Protein AF-A0A452YES6-F1 (afdb_monomer_lite)

Structure (mmCIF, N/CA/C/O backbone):
data_AF-A0A452YES6-F1
#
_entry.id   AF-A0A452YES6-F1
#
loop_
_atom_site.group_PDB
_atom_site.id
_atom_site.type_symbol
_atom_site.label_atom_id
_atom_site.label_alt_id
_atom_site.label_comp_id
_atom_site.label_asym_id
_atom_site.label_entity_id
_atom_site.label_seq_id
_atom_site.pdbx_PDB_ins_code
_atom_site.Cartn_x
_atom_site.Cartn_y
_atom_site.Cartn_z
_atom_site.occupancy
_atom_site.B_iso_or_equiv
_atom_site.auth_seq_id
_atom_site.auth_comp_id
_atom_site.auth_asym_id
_atom_site.auth_atom_id
_atom_site.pdbx_PDB_model_num
ATOM 1 N N . MET A 1 1 ? -16.397 60.022 -10.280 1.00 35.88 1 MET A N 1
ATOM 2 C CA . MET A 1 1 ? -15.974 60.833 -11.440 1.00 35.88 1 MET A CA 1
ATOM 3 C C . MET A 1 1 ? -14.703 60.225 -12.021 1.00 35.88 1 MET A C 1
ATOM 5 O O . MET A 1 1 ? -13.873 59.754 -11.260 1.00 35.88 1 MET A O 1
ATOM 9 N N . GLN A 1 2 ? -14.663 60.176 -13.353 1.00 40.16 2 GLN A N 1
ATOM 10 C CA . GLN A 1 2 ? -13.624 59.763 -14.310 1.00 40.16 2 GLN A CA 1
ATOM 11 C C . GLN A 1 2 ? -12.146 59.681 -13.850 1.00 40.16 2 GLN A C 1
ATOM 13 O O . GLN A 1 2 ? -11.629 60.670 -13.344 1.00 40.16 2 GLN A O 1
ATOM 18 N N . ASN A 1 3 ? -11.445 58.588 -14.209 1.00 34.12 3 ASN A N 1
ATOM 19 C CA . ASN A 1 3 ? -10.202 58.597 -15.027 1.00 34.12 3 ASN A CA 1
ATOM 20 C C . ASN A 1 3 ? -9.815 57.147 -15.434 1.00 34.12 3 ASN A C 1
ATOM 22 O O . ASN A 1 3 ? -9.553 56.327 -14.564 1.00 34.12 3 ASN A O 1
ATOM 26 N N . ARG A 1 4 ? -10.082 56.671 -16.663 1.00 39.06 4 ARG A N 1
ATOM 27 C CA . ARG A 1 4 ? -9.172 56.537 -17.835 1.00 39.06 4 ARG A CA 1
ATOM 28 C C . ARG A 1 4 ? -7.723 56.108 -17.539 1.00 39.06 4 ARG A C 1
ATOM 30 O O . ARG A 1 4 ? -6.990 56.820 -16.869 1.00 39.06 4 ARG A O 1
ATOM 37 N N . GLY A 1 5 ? -7.305 55.009 -18.178 1.00 36.41 5 GLY A N 1
ATOM 38 C CA . GLY A 1 5 ? -5.906 54.579 -18.263 1.00 36.41 5 GLY A CA 1
ATOM 39 C C . GLY A 1 5 ? -5.735 53.173 -18.846 1.00 36.41 5 GLY A C 1
ATOM 40 O O . GLY A 1 5 ? -5.411 52.242 -18.124 1.00 36.41 5 GLY A O 1
ATOM 41 N N . THR A 1 6 ? -5.985 53.009 -20.145 1.00 43.53 6 THR A N 1
ATOM 42 C CA . THR A 1 6 ? -5.554 51.846 -20.940 1.00 43.53 6 THR A CA 1
ATOM 43 C C . THR A 1 6 ? -4.030 51.694 -20.897 1.00 43.53 6 THR A C 1
ATOM 45 O O . THR A 1 6 ? -3.326 52.663 -21.172 1.00 43.53 6 THR A O 1
ATOM 48 N N . GLY A 1 7 ? -3.525 50.490 -20.619 1.00 37.62 7 GLY A N 1
ATOM 49 C CA . GLY A 1 7 ? -2.092 50.186 -20.604 1.00 37.62 7 GLY A CA 1
ATOM 50 C C . GLY A 1 7 ? -1.837 48.719 -20.929 1.00 37.62 7 GLY A C 1
ATOM 51 O O . GLY A 1 7 ? -1.952 47.848 -20.078 1.00 37.62 7 GLY A O 1
ATOM 52 N N . HIS A 1 8 ? -1.547 48.477 -22.199 1.00 37.91 8 HIS A N 1
ATOM 53 C CA . HIS A 1 8 ? -1.239 47.208 -22.841 1.00 37.91 8 HIS A CA 1
ATOM 54 C C . HIS A 1 8 ? 0.182 46.768 -22.436 1.00 37.91 8 HIS A C 1
ATOM 56 O O . HIS A 1 8 ? 1.129 47.502 -22.700 1.00 37.91 8 HIS A O 1
ATOM 62 N N . LEU A 1 9 ? 0.370 45.583 -21.847 1.00 37.53 9 LEU A N 1
ATOM 63 C CA . LEU A 1 9 ? 1.678 44.911 -21.828 1.00 37.53 9 LEU A CA 1
ATOM 64 C C . LEU A 1 9 ? 1.506 43.489 -22.364 1.00 37.53 9 LEU A C 1
ATOM 66 O O . LEU A 1 9 ? 1.274 42.532 -21.633 1.00 37.53 9 LEU A O 1
ATOM 70 N N . PHE A 1 10 ? 1.586 43.390 -23.688 1.00 32.81 10 PHE A N 1
ATOM 71 C CA . PHE A 1 10 ? 1.823 42.141 -24.394 1.00 32.81 10 PHE A CA 1
ATOM 72 C C . PHE A 1 10 ? 3.341 41.998 -24.489 1.00 32.81 10 PHE A C 1
ATOM 74 O O . PHE A 1 10 ? 3.994 42.824 -25.126 1.00 32.81 10 PHE A O 1
ATOM 81 N N . ALA A 1 11 ? 3.903 41.009 -23.797 1.00 38.34 11 ALA A N 1
ATOM 82 C CA . ALA A 1 11 ? 5.305 40.658 -23.947 1.00 38.34 11 ALA A CA 1
ATOM 83 C C . ALA A 1 11 ? 5.536 40.197 -25.393 1.00 38.34 11 ALA A C 1
ATOM 85 O O . ALA A 1 11 ? 4.920 39.244 -25.871 1.00 38.34 11 ALA A O 1
ATOM 86 N N . SER A 1 12 ? 6.390 40.929 -26.095 1.00 31.58 12 SER A N 1
ATOM 87 C CA . SER A 1 12 ? 6.849 40.661 -27.449 1.00 31.58 12 SER A CA 1
ATOM 88 C C . SER A 1 12 ? 7.530 39.294 -27.528 1.00 31.58 12 SER A C 1
ATOM 90 O O . SER A 1 12 ? 8.613 39.092 -26.985 1.00 31.58 12 SER A O 1
ATOM 92 N N . TYR A 1 13 ? 6.888 38.359 -28.226 1.00 29.55 13 TYR A N 1
ATOM 93 C CA . TYR A 1 13 ? 7.517 37.141 -28.723 1.00 29.55 13 TYR A CA 1
ATOM 94 C C . TYR A 1 13 ? 8.318 37.516 -29.974 1.00 29.55 13 TYR A C 1
ATOM 96 O O . TYR A 1 13 ? 7.752 37.645 -31.061 1.00 29.55 13 TYR A O 1
ATOM 104 N N . GLU A 1 14 ? 9.622 37.755 -29.829 1.00 39.62 14 GLU A N 1
ATOM 105 C CA . GLU A 1 14 ? 10.500 37.882 -30.991 1.00 39.62 14 GLU A CA 1
ATOM 106 C C . GLU A 1 14 ? 10.670 36.511 -31.652 1.00 39.62 14 GLU A C 1
ATOM 108 O O . GLU A 1 14 ? 11.261 35.568 -31.125 1.00 39.62 14 GLU A O 1
ATOM 113 N N . ARG A 1 15 ? 10.070 36.427 -32.837 1.00 36.41 15 ARG A N 1
ATOM 114 C CA . ARG A 1 15 ? 10.209 35.384 -33.844 1.00 36.41 15 ARG A CA 1
ATOM 115 C C . ARG A 1 15 ? 11.660 35.371 -34.338 1.00 36.41 15 ARG A C 1
ATOM 117 O O . ARG A 1 15 ? 12.062 36.275 -35.058 1.00 36.41 15 ARG A O 1
ATOM 124 N N . SER A 1 16 ? 12.428 34.344 -33.979 1.00 36.84 16 SER A N 1
ATOM 125 C CA . SER A 1 16 ? 13.724 34.085 -34.615 1.00 36.84 16 SER A CA 1
ATOM 126 C C . SER A 1 16 ? 13.489 33.509 -36.015 1.00 36.84 16 SER A C 1
ATOM 128 O O . SER A 1 16 ? 12.831 32.480 -36.182 1.00 36.84 16 SER A O 1
ATOM 130 N N . GLU A 1 17 ? 13.960 34.247 -37.018 1.00 35.25 17 GLU A N 1
ATOM 131 C CA . GLU A 1 17 ? 13.903 33.926 -38.441 1.00 35.25 17 GLU A CA 1
ATOM 132 C C . GLU A 1 17 ? 14.851 32.770 -38.788 1.00 35.25 17 GLU A C 1
ATOM 134 O O . GLU A 1 17 ? 16.028 32.769 -38.431 1.00 35.25 17 GLU A O 1
ATOM 139 N N . TYR A 1 18 ? 14.336 31.787 -39.527 1.00 31.84 18 TYR A N 1
ATOM 140 C CA . TYR A 1 18 ? 15.147 30.782 -40.205 1.00 31.84 18 TYR A CA 1
ATOM 141 C C . TYR A 1 18 ? 15.770 31.398 -41.464 1.00 31.84 18 TYR A C 1
ATOM 143 O O . TYR A 1 18 ? 15.043 31.827 -42.359 1.00 31.84 18 TYR A O 1
ATOM 151 N N . ALA A 1 19 ? 17.098 31.361 -41.573 1.00 39.22 19 ALA A N 1
ATOM 152 C CA . ALA A 1 19 ? 17.816 31.538 -42.834 1.00 39.22 19 ALA A CA 1
ATOM 153 C C . ALA A 1 19 ? 18.412 30.183 -43.267 1.00 39.22 19 ALA A C 1
ATOM 155 O O . ALA A 1 19 ? 19.056 29.531 -42.441 1.00 39.22 19 ALA A O 1
ATOM 156 N N . PRO A 1 20 ? 18.225 29.726 -44.521 1.00 42.41 20 PRO A N 1
ATOM 157 C CA . PRO A 1 20 ? 18.880 28.526 -45.015 1.00 42.41 20 PRO A CA 1
ATOM 158 C C . PRO A 1 20 ? 20.190 28.904 -45.716 1.00 42.41 20 PRO A C 1
ATOM 160 O O . PRO A 1 20 ? 20.194 29.694 -46.658 1.00 42.41 20 PRO A O 1
ATOM 163 N N . THR A 1 21 ? 21.300 28.297 -45.310 1.00 40.12 21 THR A N 1
ATOM 164 C CA . THR A 1 21 ? 22.517 28.244 -46.125 1.00 40.12 21 THR A CA 1
ATOM 165 C C . THR A 1 21 ? 22.896 26.788 -46.358 1.00 40.12 21 THR A C 1
ATOM 167 O O . THR A 1 21 ? 23.219 26.042 -45.436 1.00 40.12 21 THR A O 1
ATOM 170 N N . SER A 1 22 ? 22.801 26.375 -47.622 1.00 46.34 22 SER A N 1
ATOM 171 C CA . SER A 1 22 ? 23.448 25.174 -48.139 1.00 46.34 22 SER A CA 1
ATOM 172 C C . SER A 1 22 ? 24.954 25.410 -48.223 1.00 46.34 22 SER A C 1
ATOM 174 O O . SER A 1 22 ? 25.354 26.480 -48.678 1.00 46.34 22 SER A O 1
ATOM 176 N N . ASP A 1 23 ? 25.773 24.427 -47.856 1.00 34.97 23 ASP A N 1
ATOM 177 C CA . ASP A 1 23 ? 26.594 23.633 -48.791 1.00 34.97 23 ASP A CA 1
ATOM 178 C C . ASP A 1 23 ? 27.629 22.787 -48.012 1.00 34.97 23 ASP A C 1
ATOM 180 O O . ASP A 1 23 ? 28.121 23.206 -46.965 1.00 34.97 23 ASP A O 1
ATOM 184 N N . GLY A 1 24 ? 27.984 21.611 -48.540 1.00 33.78 24 GLY A N 1
ATOM 185 C CA . GLY A 1 24 ? 29.207 20.889 -48.161 1.00 33.78 24 GLY A CA 1
ATOM 186 C C . GLY A 1 24 ? 29.055 19.593 -47.355 1.00 33.78 24 GLY A C 1
ATOM 187 O O . GLY A 1 24 ? 29.067 19.588 -46.129 1.00 33.78 24 GLY A O 1
ATOM 188 N N . LEU A 1 25 ? 29.013 18.469 -48.075 1.00 47.47 25 LEU A N 1
ATOM 189 C CA . LEU A 1 25 ? 29.055 17.078 -47.609 1.00 47.47 25 LEU A CA 1
ATOM 190 C C . LEU A 1 25 ? 30.012 16.785 -46.431 1.00 47.47 25 LEU A C 1
ATOM 192 O O . LEU A 1 25 ? 31.226 16.918 -46.565 1.00 47.47 25 LEU A O 1
ATOM 196 N N . ARG A 1 26 ? 29.484 16.096 -45.410 1.00 38.47 26 ARG A N 1
ATOM 197 C CA . ARG A 1 26 ? 30.026 14.802 -44.949 1.00 38.47 26 ARG A CA 1
ATOM 198 C C . ARG A 1 26 ? 28.890 13.883 -44.502 1.00 38.47 26 ARG A C 1
ATOM 200 O O . ARG A 1 26 ? 28.456 13.899 -43.358 1.00 38.47 26 ARG A O 1
ATOM 207 N N . GLN A 1 27 ? 28.430 13.050 -45.434 1.00 45.34 27 GLN A N 1
ATOM 208 C CA . GLN A 1 27 ? 27.713 11.824 -45.104 1.00 45.34 27 GLN A CA 1
ATOM 209 C C . GLN A 1 27 ? 28.649 10.905 -44.319 1.00 45.34 27 GLN A C 1
ATOM 211 O O . GLN A 1 27 ? 29.625 10.387 -44.854 1.00 45.34 27 GLN A O 1
ATOM 216 N N . SER A 1 28 ? 28.326 10.698 -43.049 1.00 44.97 28 SER A N 1
ATOM 217 C CA . SER A 1 28 ? 28.752 9.536 -42.283 1.00 44.97 28 SER A CA 1
ATOM 218 C C . SER A 1 28 ? 27.660 9.219 -41.266 1.00 44.97 28 SER A C 1
ATOM 220 O O . SER A 1 28 ? 27.348 10.041 -40.411 1.00 44.97 28 SER A O 1
ATOM 222 N N . SER A 1 29 ? 27.116 8.002 -41.375 1.00 44.78 29 SER A N 1
ATOM 223 C CA . SER A 1 29 ? 26.369 7.263 -40.340 1.00 44.78 29 SER A CA 1
ATOM 224 C C . SER A 1 29 ? 24.948 7.715 -39.938 1.00 44.78 29 SER A C 1
ATOM 226 O O . SER A 1 29 ? 24.593 7.645 -38.772 1.00 44.78 29 SER A O 1
ATOM 228 N N . PHE A 1 30 ? 24.057 7.997 -40.898 1.00 44.50 30 PHE A N 1
ATOM 229 C CA . PHE A 1 30 ? 22.609 8.155 -40.612 1.00 44.50 30 PHE A CA 1
ATOM 230 C C . PHE A 1 30 ? 21.837 6.820 -40.455 1.00 44.50 30 PHE A C 1
ATOM 232 O O . PHE A 1 30 ? 20.651 6.807 -40.127 1.0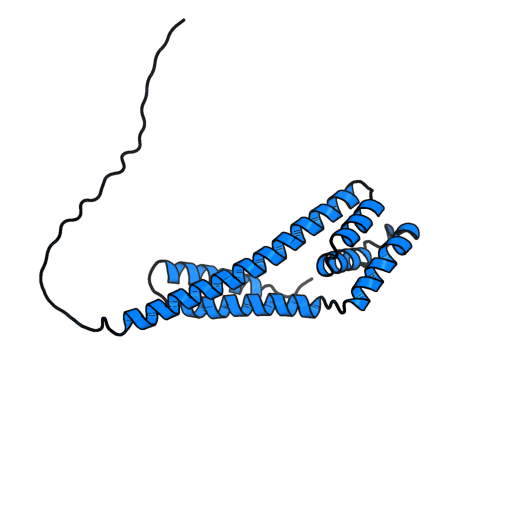0 44.50 30 PHE A O 1
ATOM 239 N N . ALA A 1 31 ? 22.488 5.677 -40.707 1.00 41.00 31 ALA A N 1
ATOM 240 C CA . ALA A 1 31 ? 21.861 4.352 -40.627 1.00 41.00 31 ALA A CA 1
ATOM 241 C C . ALA A 1 31 ? 21.918 3.718 -39.220 1.00 41.00 31 ALA A C 1
ATOM 243 O O . ALA A 1 31 ? 21.187 2.768 -38.958 1.00 41.00 31 ALA A O 1
ATOM 244 N N . GLY A 1 32 ? 22.754 4.241 -38.311 1.00 43.78 32 GLY A N 1
ATOM 245 C CA . GLY A 1 32 ? 22.860 3.760 -36.925 1.00 43.78 32 GLY A CA 1
ATOM 246 C C . GLY A 1 32 ? 21.957 4.496 -35.926 1.00 43.78 32 GLY A C 1
ATOM 247 O O . GLY A 1 32 ? 21.600 3.934 -34.895 1.00 43.78 32 GLY A O 1
ATOM 248 N N . GLU A 1 33 ? 21.551 5.732 -36.230 1.00 46.12 33 GLU A N 1
ATOM 249 C CA . GLU A 1 33 ? 20.821 6.592 -35.284 1.00 46.12 33 GLU A CA 1
ATOM 250 C C . GLU A 1 33 ? 19.313 6.313 -35.233 1.00 46.12 33 GLU A C 1
ATOM 252 O O . GLU A 1 33 ? 18.716 6.400 -34.162 1.00 46.12 33 GLU A O 1
ATOM 257 N N . ARG A 1 34 ? 18.677 5.912 -36.346 1.00 48.41 34 ARG A N 1
ATOM 258 C CA . ARG A 1 34 ? 17.231 5.590 -36.345 1.00 48.41 34 ARG A CA 1
ATOM 259 C C . ARG A 1 34 ? 16.898 4.360 -35.503 1.00 48.41 34 ARG A C 1
ATOM 261 O O . ARG A 1 34 ? 15.853 4.330 -34.864 1.00 48.41 34 ARG A O 1
ATOM 268 N N . SER A 1 35 ? 17.790 3.376 -35.488 1.00 52.34 35 SER A N 1
ATOM 269 C CA . SER A 1 35 ? 17.624 2.121 -34.749 1.00 52.34 35 SER A CA 1
ATOM 270 C C . SER A 1 35 ? 17.830 2.315 -33.243 1.00 52.34 35 SER A C 1
ATOM 272 O O . SER A 1 35 ? 17.125 1.709 -32.445 1.00 52.34 35 SER A O 1
ATOM 274 N N . ALA A 1 36 ? 18.771 3.184 -32.854 1.00 58.41 36 ALA A N 1
ATOM 275 C CA . ALA A 1 36 ? 19.010 3.537 -31.456 1.00 58.41 36 ALA A CA 1
ATOM 276 C C . ALA A 1 36 ? 17.911 4.459 -30.896 1.00 58.41 36 ALA A C 1
ATOM 278 O O . ALA A 1 36 ? 17.477 4.260 -29.768 1.00 58.41 36 ALA A O 1
ATOM 279 N N . SER A 1 37 ? 17.413 5.414 -31.695 1.00 59.53 37 SER A N 1
ATOM 280 C CA . SER A 1 37 ? 16.330 6.321 -31.281 1.00 59.53 37 SER A CA 1
ATOM 281 C C . SER A 1 37 ? 15.017 5.588 -31.012 1.00 59.53 37 SER A C 1
ATOM 283 O O . SER A 1 37 ? 14.377 5.879 -30.012 1.00 59.53 37 SER A O 1
ATOM 285 N N . ALA A 1 38 ? 14.627 4.635 -31.868 1.00 66.56 38 ALA A N 1
ATOM 286 C CA . ALA A 1 38 ? 13.390 3.873 -31.680 1.00 66.56 38 ALA A CA 1
ATOM 287 C C . ALA A 1 38 ? 13.418 3.047 -30.381 1.00 66.56 38 ALA A C 1
ATOM 289 O O . ALA A 1 38 ? 12.470 3.082 -29.607 1.00 66.56 38 ALA A O 1
ATOM 290 N N . ASN A 1 39 ? 14.548 2.394 -30.095 1.00 80.25 39 ASN A N 1
ATOM 291 C CA . ASN A 1 39 ? 14.743 1.651 -28.851 1.00 80.25 39 ASN A CA 1
ATOM 292 C C . ASN A 1 39 ? 14.748 2.570 -27.615 1.00 80.25 39 ASN A C 1
ATOM 294 O O . ASN A 1 39 ? 14.241 2.200 -26.563 1.00 80.25 39 ASN A O 1
ATOM 298 N N . ASP A 1 40 ? 15.307 3.777 -27.726 1.00 79.62 40 ASP A N 1
ATOM 299 C CA . ASP A 1 40 ? 15.303 4.753 -26.633 1.00 79.62 40 ASP A CA 1
ATOM 300 C C . ASP A 1 40 ? 13.899 5.307 -26.339 1.00 79.62 40 ASP A C 1
ATOM 302 O O . ASP A 1 40 ? 13.587 5.580 -25.178 1.00 79.62 40 ASP A O 1
ATOM 306 N N . ASP A 1 41 ? 13.065 5.489 -27.364 1.00 84.31 41 ASP A N 1
ATOM 307 C CA . ASP A 1 41 ? 11.683 5.947 -27.205 1.00 84.31 41 ASP A CA 1
ATOM 308 C C . ASP A 1 41 ? 10.815 4.872 -26.525 1.00 84.31 41 ASP A C 1
ATOM 310 O O . ASP A 1 41 ? 10.032 5.199 -25.629 1.00 84.31 41 ASP A O 1
ATOM 314 N N . ASP A 1 42 ? 11.033 3.595 -26.853 1.00 87.75 42 ASP A N 1
ATOM 315 C CA . ASP A 1 42 ? 10.392 2.459 -26.179 1.00 87.75 42 ASP A CA 1
ATOM 316 C C . ASP A 1 42 ? 10.822 2.361 -24.700 1.00 87.75 42 ASP A C 1
ATOM 318 O O . ASP A 1 42 ? 9.980 2.239 -23.811 1.00 87.75 42 ASP A O 1
ATOM 322 N N . LEU A 1 43 ? 12.118 2.534 -24.398 1.00 86.88 43 LEU A N 1
ATOM 323 C CA . LEU A 1 43 ? 12.623 2.560 -23.014 1.00 86.88 43 LEU A CA 1
ATOM 324 C C . LEU A 1 43 ? 12.014 3.699 -22.181 1.00 86.88 43 LEU A C 1
ATOM 326 O O . LEU A 1 43 ? 11.772 3.542 -20.982 1.00 86.88 43 LEU A O 1
ATOM 330 N N . ILE A 1 44 ? 11.779 4.862 -22.797 1.00 87.50 44 ILE A N 1
ATOM 331 C CA . ILE A 1 44 ? 11.097 5.982 -22.138 1.00 87.50 44 ILE A CA 1
ATOM 332 C C . ILE A 1 44 ? 9.627 5.638 -21.895 1.00 87.50 44 ILE A C 1
ATOM 334 O O . ILE A 1 44 ? 9.112 5.944 -20.818 1.00 87.50 44 ILE A O 1
ATOM 338 N N . ALA A 1 45 ? 8.954 5.015 -22.863 1.00 89.25 45 ALA A N 1
ATOM 339 C CA . ALA A 1 45 ? 7.560 4.612 -22.725 1.00 89.25 45 ALA A CA 1
ATOM 340 C C . ALA A 1 45 ? 7.376 3.605 -21.576 1.00 89.25 45 ALA A C 1
ATOM 342 O O . ALA A 1 45 ? 6.534 3.832 -20.704 1.00 89.25 45 ALA A O 1
ATOM 343 N N . ASP A 1 46 ? 8.222 2.576 -21.504 1.00 87.12 46 ASP A N 1
ATOM 344 C CA . ASP A 1 46 ? 8.196 1.568 -20.439 1.00 87.12 46 ASP A CA 1
ATOM 345 C C . ASP A 1 46 ? 8.479 2.180 -19.060 1.00 87.12 46 ASP A C 1
ATOM 347 O O . ASP A 1 46 ? 7.775 1.912 -18.080 1.00 87.12 46 ASP A O 1
ATOM 351 N N . LEU A 1 47 ? 9.480 3.062 -18.973 1.00 87.44 47 LEU A N 1
ATOM 352 C CA . LEU A 1 47 ? 9.796 3.800 -17.749 1.00 87.44 47 LEU A CA 1
ATOM 353 C C . LEU A 1 47 ? 8.594 4.622 -17.264 1.00 87.44 47 LEU A C 1
ATOM 355 O O . LEU A 1 47 ? 8.272 4.624 -16.072 1.00 87.44 47 LEU A O 1
ATOM 359 N N . MET A 1 48 ? 7.934 5.335 -18.178 1.00 88.44 48 MET A N 1
ATOM 360 C CA . MET A 1 48 ? 6.768 6.149 -17.850 1.00 88.44 48 MET A CA 1
ATOM 361 C C . MET A 1 48 ? 5.578 5.292 -17.436 1.00 88.44 48 MET A C 1
ATOM 363 O O . MET A 1 48 ? 4.903 5.654 -16.474 1.00 88.44 48 MET A O 1
ATOM 367 N N . GLN A 1 49 ? 5.354 4.152 -18.086 1.00 89.00 49 GLN A N 1
ATOM 368 C CA . GLN A 1 49 ? 4.276 3.236 -17.731 1.00 89.00 49 GLN A CA 1
ATOM 369 C C . GLN A 1 49 ? 4.445 2.695 -16.302 1.00 89.00 49 GLN A C 1
ATOM 371 O O . GLN A 1 49 ? 3.552 2.882 -15.472 1.00 89.00 49 GLN A O 1
ATOM 376 N N . ASN A 1 50 ? 5.618 2.141 -15.971 1.00 86.06 50 ASN A N 1
ATOM 377 C CA . ASN A 1 50 ? 5.909 1.620 -14.626 1.00 86.06 50 ASN A CA 1
ATOM 378 C C . ASN A 1 50 ? 5.795 2.715 -13.552 1.00 86.06 50 ASN A C 1
ATOM 380 O O . ASN A 1 50 ? 5.257 2.503 -12.462 1.00 86.06 50 ASN A O 1
ATOM 384 N N . HIS A 1 51 ? 6.252 3.931 -13.869 1.00 87.06 51 HIS A N 1
ATOM 385 C CA . HIS A 1 51 ? 6.097 5.078 -12.982 1.00 87.06 51 HIS A CA 1
ATOM 386 C C . HIS A 1 51 ? 4.623 5.436 -12.738 1.00 87.06 51 HIS A C 1
ATOM 388 O O . HIS A 1 51 ? 4.243 5.691 -11.593 1.00 87.06 51 HIS A O 1
ATOM 394 N N . GLN A 1 52 ? 3.781 5.455 -13.779 1.00 88.19 52 GLN A N 1
ATOM 395 C CA . GLN A 1 52 ? 2.357 5.760 -13.619 1.00 88.19 52 GLN A CA 1
ATOM 396 C C . GLN A 1 52 ? 1.647 4.720 -12.752 1.00 88.19 52 GLN A C 1
ATOM 398 O O . GLN A 1 52 ? 0.864 5.101 -11.882 1.00 88.19 52 GLN A O 1
ATOM 403 N N . GLU A 1 53 ? 1.942 3.433 -12.932 1.00 85.75 53 GLU A N 1
ATOM 404 C CA . GLU A 1 53 ? 1.358 2.356 -12.125 1.00 85.75 53 GLU A CA 1
ATOM 405 C C . GLU A 1 53 ? 1.753 2.472 -10.650 1.00 85.75 53 GLU A C 1
ATOM 407 O O . GLU A 1 53 ? 0.887 2.454 -9.767 1.00 85.75 53 GLU A O 1
ATOM 412 N N . PHE A 1 54 ? 3.041 2.703 -10.377 1.00 85.44 54 PHE A N 1
ATOM 413 C CA . PHE A 1 54 ? 3.541 2.945 -9.026 1.00 85.44 54 PHE A CA 1
ATOM 414 C C . PHE A 1 54 ? 2.857 4.156 -8.375 1.00 85.44 54 PHE A C 1
ATOM 416 O O . PHE A 1 54 ? 2.299 4.059 -7.276 1.00 85.44 54 PHE A O 1
ATOM 423 N N . ILE A 1 55 ? 2.849 5.302 -9.063 1.00 86.19 55 ILE A N 1
ATOM 424 C CA . ILE A 1 55 ? 2.247 6.537 -8.551 1.00 86.19 55 ILE A CA 1
ATOM 425 C C . ILE A 1 55 ? 0.744 6.370 -8.336 1.00 86.19 55 ILE A C 1
ATOM 427 O O . ILE A 1 55 ? 0.221 6.850 -7.327 1.00 86.19 55 ILE A O 1
ATOM 431 N N . HIS A 1 56 ? 0.044 5.690 -9.243 1.00 89.00 56 HIS A N 1
ATOM 432 C CA . HIS A 1 56 ? -1.378 5.410 -9.099 1.00 89.00 56 HIS A CA 1
ATOM 433 C C . HIS A 1 56 ? -1.649 4.571 -7.846 1.00 89.00 56 HIS A C 1
ATOM 435 O O . HIS A 1 56 ? -2.506 4.940 -7.040 1.00 89.00 56 HIS A O 1
ATOM 441 N N . GLY A 1 57 ? -0.884 3.495 -7.634 1.00 86.50 57 GLY A N 1
ATOM 442 C CA . GLY A 1 57 ? -1.008 2.640 -6.454 1.00 86.50 57 GLY A CA 1
ATOM 443 C C . GLY A 1 57 ? -0.779 3.400 -5.145 1.00 86.50 57 GLY A C 1
ATOM 444 O O . GLY A 1 57 ? -1.598 3.317 -4.225 1.00 86.50 57 GLY A O 1
ATOM 445 N N . VAL A 1 58 ? 0.292 4.199 -5.073 1.00 86.88 58 VAL A N 1
ATOM 446 C CA . VAL A 1 58 ? 0.632 4.984 -3.875 1.00 86.88 58 VAL A CA 1
ATOM 447 C C . VAL A 1 58 ? -0.405 6.076 -3.603 1.00 86.88 58 VAL A C 1
ATOM 449 O O . VAL A 1 58 ? -0.887 6.188 -2.475 1.00 86.88 58 VAL A O 1
ATOM 452 N N . LYS A 1 59 ? -0.809 6.853 -4.617 1.00 90.25 59 LYS A N 1
ATOM 453 C CA . LYS A 1 59 ? -1.831 7.904 -4.458 1.00 90.25 59 LYS A CA 1
ATOM 454 C C . LYS A 1 59 ? -3.186 7.329 -4.062 1.00 90.25 59 LYS A C 1
ATOM 456 O O . LYS A 1 59 ? -3.826 7.859 -3.160 1.00 90.25 59 LYS A O 1
ATOM 461 N N . SER A 1 60 ? -3.599 6.228 -4.693 1.00 93.88 60 SER A N 1
ATOM 462 C CA . SER A 1 60 ? -4.835 5.520 -4.351 1.00 93.88 60 SER A CA 1
ATOM 463 C C . SER A 1 60 ? -4.837 5.120 -2.875 1.00 93.88 60 SER A C 1
ATOM 465 O O . SER A 1 60 ? -5.788 5.418 -2.151 1.00 93.88 60 SER A O 1
ATOM 467 N N . ARG A 1 61 ? -3.737 4.533 -2.388 1.00 92.38 61 ARG A N 1
ATOM 468 C CA . ARG A 1 61 ? -3.598 4.148 -0.979 1.00 92.38 61 ARG A CA 1
ATOM 469 C C . ARG A 1 61 ? -3.607 5.353 -0.038 1.00 92.38 61 ARG A C 1
ATOM 471 O O . ARG A 1 61 ? -4.300 5.300 0.974 1.00 92.38 61 ARG A O 1
ATOM 478 N N . LEU A 1 62 ? -2.913 6.440 -0.387 1.00 94.50 62 LEU A N 1
ATOM 479 C CA . LEU A 1 62 ? -2.912 7.684 0.389 1.00 94.50 62 LEU A CA 1
ATOM 480 C C . LEU A 1 62 ? -4.331 8.238 0.554 1.00 94.50 62 LEU A C 1
ATOM 482 O O . LEU A 1 62 ? -4.777 8.433 1.679 1.00 94.50 62 LEU A O 1
ATOM 486 N N . THR A 1 63 ? -5.077 8.406 -0.539 1.00 95.94 63 THR A N 1
ATOM 487 C CA . THR A 1 63 ? -6.455 8.918 -0.485 1.00 95.94 63 THR A CA 1
ATOM 488 C C . THR A 1 63 ? -7.370 8.027 0.358 1.00 95.94 63 THR A C 1
ATOM 490 O O . THR A 1 63 ? -8.224 8.520 1.101 1.00 95.94 63 THR A O 1
ATOM 493 N N . LYS A 1 64 ? -7.199 6.702 0.278 1.00 96.00 64 LYS A N 1
ATOM 494 C CA . LYS A 1 64 ? -7.964 5.760 1.104 1.00 96.00 64 LYS A CA 1
ATOM 495 C C . LYS A 1 64 ? -7.618 5.894 2.589 1.00 96.00 64 LYS A C 1
ATOM 497 O O . LYS A 1 64 ? -8.526 5.965 3.415 1.00 96.00 64 LYS A O 1
ATOM 502 N N . LEU A 1 65 ? -6.330 5.988 2.925 1.00 95.19 65 LEU A N 1
ATOM 503 C CA . LEU A 1 65 ? -5.860 6.194 4.298 1.00 95.19 65 LEU A CA 1
ATOM 504 C C . LEU A 1 65 ? -6.330 7.536 4.872 1.00 95.19 65 LEU A C 1
ATOM 506 O O . LEU A 1 65 ? -6.792 7.573 6.009 1.00 95.19 65 LEU A O 1
ATOM 510 N N . GLU A 1 66 ? -6.300 8.615 4.089 1.00 94.69 66 GLU A N 1
ATOM 511 C CA . GLU A 1 66 ? -6.833 9.925 4.486 1.00 94.69 66 GLU A CA 1
ATOM 512 C C . GLU A 1 66 ? -8.324 9.852 4.834 1.00 94.69 66 GLU A C 1
ATOM 514 O O . GLU A 1 66 ? -8.773 10.453 5.812 1.00 94.69 66 GLU A O 1
ATOM 519 N N . LEU A 1 67 ? -9.112 9.088 4.072 1.00 94.31 67 LEU A N 1
ATOM 520 C CA . LEU A 1 67 ? -10.527 8.888 4.369 1.00 94.31 67 LEU A CA 1
ATOM 521 C C . LEU A 1 67 ? -10.728 8.145 5.697 1.00 94.31 67 LEU A C 1
ATOM 523 O O . LEU A 1 67 ? -11.520 8.597 6.523 1.00 94.31 67 LEU A O 1
ATOM 527 N N . VAL A 1 68 ? -9.990 7.053 5.920 1.00 93.00 68 VAL A N 1
ATOM 528 C CA . VAL A 1 68 ? -10.055 6.282 7.175 1.00 93.00 68 VAL A CA 1
ATOM 529 C C . VAL A 1 68 ? -9.629 7.139 8.369 1.00 93.00 68 VAL A C 1
ATOM 531 O O . VAL A 1 68 ? -10.297 7.125 9.406 1.00 93.00 68 VAL A O 1
ATOM 534 N N . TYR A 1 69 ? -8.563 7.924 8.203 1.00 91.19 69 TYR A N 1
ATOM 535 C CA . TYR A 1 69 ? -8.047 8.848 9.209 1.00 91.19 69 TYR A CA 1
ATOM 536 C C . TYR A 1 69 ? -9.055 9.942 9.572 1.00 91.19 69 TYR A C 1
ATOM 538 O O . TYR A 1 69 ? -9.238 10.231 10.752 1.00 91.19 69 TYR A O 1
ATOM 546 N N . ARG A 1 70 ? -9.762 10.521 8.589 1.00 92.69 70 ARG A N 1
ATOM 547 C CA . ARG A 1 70 ? -10.811 11.522 8.857 1.00 92.69 70 ARG A CA 1
ATOM 548 C C . ARG A 1 70 ? -11.944 10.964 9.713 1.00 92.69 70 ARG A C 1
ATOM 550 O O . ARG A 1 70 ? -12.368 11.631 10.651 1.00 92.69 70 ARG A O 1
ATOM 557 N N . CYS A 1 71 ? -12.417 9.751 9.421 1.00 87.94 71 CYS A N 1
ATOM 558 C CA . CYS A 1 71 ? -13.415 9.086 10.264 1.00 87.94 71 CYS A CA 1
ATOM 559 C C . CYS A 1 71 ? -12.881 8.866 11.689 1.00 87.94 71 CYS A C 1
ATOM 561 O O . CYS A 1 71 ? -13.581 9.125 12.666 1.00 87.94 71 CYS A O 1
ATOM 563 N N . TRP A 1 72 ? -11.604 8.497 11.805 1.00 85.31 72 TRP A N 1
ATOM 564 C CA . TRP A 1 72 ? -10.979 8.205 13.091 1.00 85.31 72 TRP A CA 1
ATOM 565 C C . TRP A 1 72 ? -10.852 9.457 13.964 1.00 85.31 72 TRP A C 1
ATOM 567 O O . TRP A 1 72 ? -11.200 9.435 15.143 1.00 85.31 72 TRP A O 1
ATOM 577 N N . GLN A 1 73 ? -10.399 10.569 13.379 1.00 84.75 73 GLN A N 1
ATOM 578 C CA . GLN A 1 73 ? -10.251 11.853 14.071 1.00 84.75 73 GLN A CA 1
ATOM 579 C C . GLN A 1 73 ? -11.578 12.419 14.582 1.00 84.75 73 GLN A C 1
ATOM 581 O O . GLN A 1 73 ? -11.618 13.067 15.624 1.00 84.75 73 GLN A O 1
ATOM 586 N N . ASN A 1 74 ? -12.681 12.120 13.899 1.00 85.06 74 ASN A N 1
ATOM 587 C CA . ASN A 1 74 ? -14.019 12.528 14.323 1.00 85.06 74 ASN A CA 1
ATOM 588 C C . ASN A 1 74 ? -14.590 11.645 15.450 1.00 85.06 74 ASN A C 1
ATOM 590 O O . ASN A 1 74 ? -15.787 11.709 15.726 1.00 85.06 74 ASN A O 1
ATOM 594 N N . ASN A 1 75 ? -13.758 10.806 16.082 1.00 80.88 75 ASN A N 1
ATOM 595 C CA . ASN A 1 75 ? -14.153 9.799 17.067 1.00 80.88 75 ASN A CA 1
ATOM 596 C C . ASN A 1 75 ? -15.177 8.77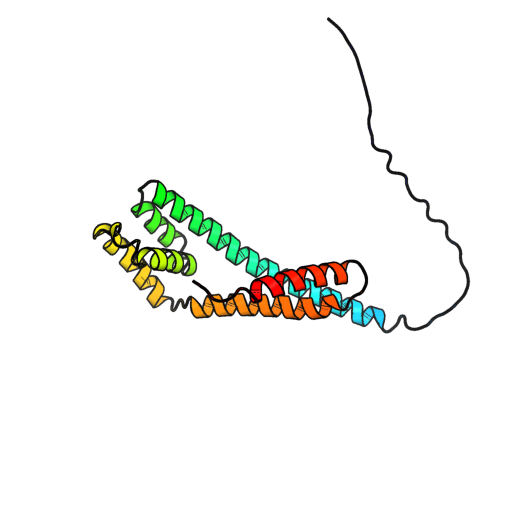7 16.514 1.00 80.88 75 ASN A C 1
ATOM 598 O O . ASN A 1 75 ? -15.873 8.109 17.278 1.00 80.88 75 ASN A O 1
ATOM 602 N N . ASP A 1 76 ? -15.2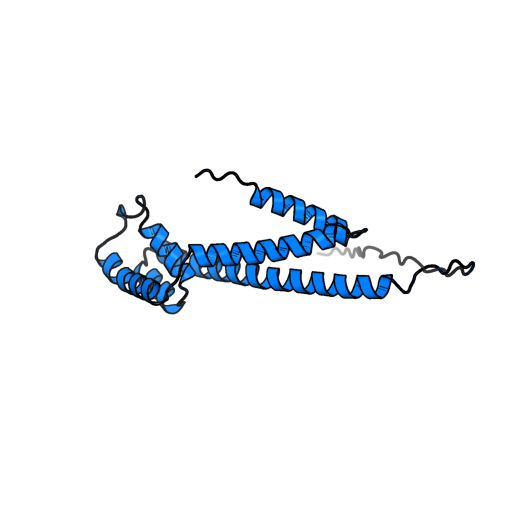59 8.636 15.184 1.00 84.88 76 ASP A N 1
ATOM 603 C CA . ASP A 1 76 ? -16.160 7.720 14.478 1.00 84.88 76 ASP A CA 1
ATOM 604 C C . ASP A 1 76 ? -15.414 6.454 14.030 1.00 84.88 76 ASP A C 1
ATOM 606 O O . ASP A 1 76 ? -15.188 6.179 12.849 1.00 84.88 76 ASP A O 1
ATOM 610 N N . ILE A 1 77 ? -15.015 5.654 15.018 1.00 83.31 77 ILE A N 1
ATOM 611 C CA . ILE A 1 77 ? -14.232 4.429 14.801 1.00 83.31 77 ILE A CA 1
ATOM 612 C C . ILE A 1 77 ? -15.045 3.391 14.008 1.00 83.31 77 ILE A C 1
ATOM 614 O O . ILE A 1 77 ? -14.502 2.678 13.161 1.00 83.31 77 ILE A O 1
ATOM 618 N N . LYS A 1 78 ? -16.368 3.337 14.216 1.00 83.44 78 LYS A N 1
ATOM 619 C CA . LYS A 1 78 ? -17.271 2.458 13.451 1.00 83.44 78 LYS A CA 1
ATOM 620 C C . LYS A 1 78 ? -17.357 2.893 11.989 1.00 83.44 78 LYS A C 1
ATOM 622 O O . LYS A 1 78 ? -17.337 2.034 11.105 1.00 83.44 78 LYS A O 1
ATOM 627 N N . GLY A 1 79 ? -17.383 4.200 11.725 1.00 88.94 79 GLY A N 1
ATOM 628 C CA . GLY A 1 79 ? -17.257 4.767 10.386 1.00 88.94 79 GLY A CA 1
ATOM 629 C C . GLY A 1 79 ? -15.927 4.421 9.725 1.00 88.94 79 GLY A C 1
ATOM 630 O O . GLY A 1 79 ? -15.933 3.976 8.577 1.00 88.94 79 GLY A O 1
ATOM 631 N N . SER A 1 80 ? -14.805 4.513 10.449 1.00 90.25 80 SER A N 1
ATOM 632 C CA . SER A 1 80 ? -13.485 4.092 9.948 1.00 90.25 80 SER A CA 1
ATOM 633 C C . SER A 1 80 ? -13.469 2.620 9.544 1.00 90.25 80 SER A C 1
ATOM 635 O O . SER A 1 80 ? -13.071 2.288 8.427 1.00 90.25 80 SER A O 1
ATOM 637 N N . VAL A 1 81 ? -13.958 1.732 10.412 1.00 88.81 81 VAL A N 1
ATOM 638 C CA . VAL A 1 81 ? -14.024 0.289 10.138 1.00 88.81 81 VAL A CA 1
ATOM 639 C C . VAL A 1 81 ? -14.952 -0.020 8.957 1.00 88.81 81 VAL A C 1
ATOM 641 O O . VAL A 1 81 ? -14.624 -0.842 8.098 1.00 88.81 81 VAL A O 1
ATOM 644 N N . SER A 1 82 ? -16.098 0.660 8.866 1.00 88.69 82 SER A N 1
ATOM 645 C CA . SER A 1 82 ? -17.022 0.531 7.735 1.00 88.69 82 SER A CA 1
ATOM 646 C C . SER A 1 82 ? -16.383 0.997 6.423 1.00 88.69 82 SER A C 1
ATOM 648 O O . SER A 1 82 ? -16.484 0.310 5.406 1.00 88.69 82 SER A O 1
ATOM 650 N N . ALA A 1 83 ? -15.663 2.121 6.440 1.00 92.19 83 ALA A N 1
ATOM 651 C CA . ALA A 1 83 ? -14.939 2.631 5.282 1.00 92.19 83 ALA A CA 1
ATOM 652 C C . ALA A 1 83 ? -13.872 1.645 4.791 1.00 92.19 83 ALA A C 1
ATOM 654 O O . ALA A 1 83 ? -13.847 1.325 3.601 1.00 92.19 83 ALA A O 1
ATOM 655 N N . MET A 1 84 ? -13.060 1.100 5.704 1.00 93.06 84 MET A N 1
ATOM 656 C CA . MET A 1 84 ? -12.067 0.068 5.382 1.00 93.06 84 MET A CA 1
ATOM 657 C C . MET A 1 84 ? -12.719 -1.141 4.703 1.00 93.06 84 MET A C 1
ATOM 659 O O . MET A 1 84 ? -12.267 -1.581 3.645 1.00 93.06 84 MET A O 1
ATOM 663 N N . ARG A 1 85 ? -13.836 -1.633 5.258 1.00 90.88 85 ARG A N 1
ATOM 664 C CA . ARG A 1 85 ? -14.593 -2.752 4.680 1.00 90.88 85 ARG A CA 1
ATOM 665 C C . ARG A 1 85 ? -15.084 -2.439 3.265 1.00 90.88 85 ARG A C 1
ATOM 667 O O . ARG A 1 85 ? -14.911 -3.248 2.358 1.00 90.88 85 ARG A O 1
ATOM 674 N N . ARG A 1 86 ? -15.684 -1.262 3.065 1.00 91.62 86 ARG A N 1
ATOM 675 C CA . ARG A 1 86 ? -16.259 -0.847 1.775 1.00 91.62 86 ARG A CA 1
ATOM 676 C C . ARG A 1 86 ? -15.214 -0.671 0.680 1.00 91.62 86 ARG A C 1
ATOM 678 O O . ARG A 1 86 ? -15.521 -0.913 -0.479 1.00 91.62 86 ARG A O 1
ATOM 685 N N . MET A 1 87 ? -14.010 -0.240 1.040 1.00 91.38 87 MET A N 1
ATOM 686 C CA . MET A 1 87 ? -12.912 -0.090 0.087 1.00 91.38 87 MET A CA 1
ATOM 687 C C . MET A 1 87 ? -12.320 -1.431 -0.347 1.00 91.38 87 MET A C 1
ATOM 689 O O . MET A 1 87 ? -11.752 -1.489 -1.434 1.00 91.38 87 MET A O 1
ATOM 693 N N . SER A 1 88 ? -12.442 -2.475 0.489 1.00 88.81 88 SER A N 1
ATOM 694 C CA . SER A 1 88 ? -11.912 -3.824 0.224 1.00 88.81 88 SER A CA 1
ATOM 695 C C . SER A 1 88 ? -10.440 -3.814 -0.217 1.00 88.81 88 SER A C 1
ATOM 697 O O . SER A 1 88 ? -10.013 -4.601 -1.054 1.00 88.81 88 SER A O 1
ATOM 699 N N . ASP A 1 89 ? -9.657 -2.886 0.340 1.00 91.44 89 ASP A N 1
ATOM 700 C CA . ASP A 1 89 ? -8.235 -2.740 0.051 1.00 91.44 89 ASP A CA 1
ATOM 701 C C . ASP A 1 89 ? -7.428 -3.368 1.192 1.00 91.44 89 ASP A C 1
ATOM 703 O O . ASP A 1 89 ? -7.384 -2.853 2.317 1.00 91.44 89 ASP A O 1
ATOM 707 N 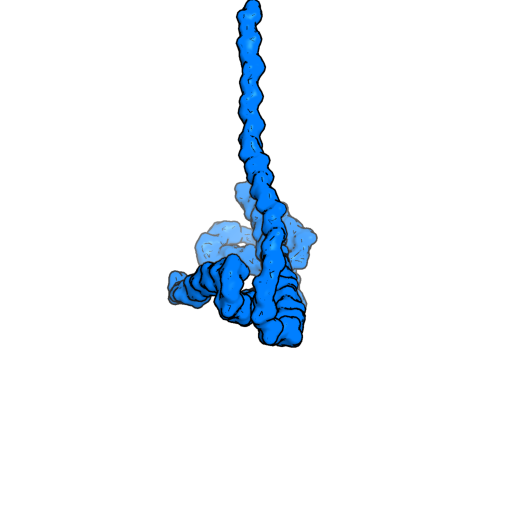N . HIS A 1 90 ? -6.812 -4.513 0.906 1.00 91.56 90 HIS A N 1
ATOM 708 C CA . HIS A 1 90 ? -6.025 -5.258 1.883 1.00 91.56 90 HIS A CA 1
ATOM 709 C C . HIS A 1 90 ? -4.769 -4.504 2.327 1.00 91.56 90 HIS A C 1
ATOM 711 O O . HIS A 1 90 ? -4.375 -4.631 3.482 1.00 91.56 90 HIS A O 1
ATOM 717 N N . ALA A 1 91 ? -4.190 -3.659 1.467 1.00 90.38 91 ALA A N 1
ATOM 718 C CA . ALA A 1 91 ? -3.025 -2.863 1.829 1.00 90.38 91 ALA A CA 1
ATOM 719 C C . ALA A 1 91 ? -3.381 -1.782 2.845 1.00 90.38 91 ALA A C 1
ATOM 721 O O . ALA A 1 91 ? -2.738 -1.679 3.885 1.00 90.38 91 ALA A O 1
ATOM 722 N N . VAL A 1 92 ? -4.469 -1.051 2.593 1.00 92.88 92 VAL A N 1
ATOM 723 C CA . VAL A 1 92 ? -5.012 -0.071 3.547 1.00 92.88 92 VAL A CA 1
ATOM 724 C C . VAL A 1 92 ? -5.390 -0.756 4.860 1.00 92.88 92 VAL A C 1
ATOM 726 O O . VAL A 1 92 ? -5.089 -0.253 5.939 1.00 92.88 92 VAL A O 1
ATOM 729 N N . THR A 1 93 ? -6.028 -1.926 4.778 1.00 92.50 93 THR A N 1
ATOM 730 C CA . THR A 1 93 ? -6.431 -2.697 5.961 1.00 92.50 93 THR A CA 1
ATOM 731 C C . THR A 1 93 ? -5.222 -3.113 6.800 1.00 92.50 93 THR A C 1
ATOM 733 O O . THR A 1 93 ? -5.221 -2.898 8.011 1.00 92.50 93 THR A O 1
ATOM 736 N N . ALA A 1 94 ? -4.177 -3.646 6.163 1.00 91.56 94 ALA A N 1
ATOM 737 C CA . ALA A 1 94 ? -2.937 -4.040 6.821 1.00 91.56 94 ALA A CA 1
ATOM 738 C C . ALA A 1 94 ? -2.202 -2.850 7.453 1.00 91.56 94 ALA A C 1
ATOM 740 O O . ALA A 1 94 ? -1.708 -2.968 8.573 1.00 91.56 94 ALA A O 1
ATOM 741 N N . ASP A 1 95 ? -2.136 -1.706 6.768 1.00 90.56 95 ASP A N 1
ATOM 742 C CA . ASP A 1 95 ? -1.480 -0.499 7.280 1.00 90.56 95 ASP A CA 1
ATOM 743 C C . ASP A 1 95 ? -2.145 -0.017 8.579 1.00 90.56 95 ASP A C 1
ATOM 745 O O . ASP A 1 95 ? -1.465 0.229 9.576 1.00 90.56 95 ASP A O 1
ATOM 749 N N . ILE A 1 96 ? -3.480 0.032 8.609 1.00 89.19 96 ILE A N 1
ATOM 750 C CA . ILE A 1 96 ? -4.236 0.444 9.798 1.00 89.19 96 ILE A CA 1
ATOM 751 C C . ILE A 1 96 ? -4.128 -0.593 10.916 1.00 89.19 96 ILE A C 1
ATOM 753 O O . ILE A 1 96 ? -3.845 -0.226 12.053 1.00 89.19 96 ILE A O 1
ATOM 757 N N . ILE A 1 97 ? -4.313 -1.883 10.616 1.00 88.06 97 ILE A N 1
ATOM 758 C CA . ILE A 1 97 ? -4.192 -2.949 11.622 1.00 88.06 97 ILE A CA 1
ATOM 759 C C . ILE A 1 97 ? -2.796 -2.933 12.256 1.00 88.06 97 ILE A C 1
ATOM 761 O O . ILE A 1 97 ? -2.692 -3.016 13.478 1.00 88.06 97 ILE A O 1
ATOM 765 N N . ASN A 1 98 ? -1.736 -2.742 11.464 1.00 87.50 98 ASN A N 1
ATOM 766 C CA . ASN A 1 98 ? -0.377 -2.609 11.986 1.00 87.50 98 ASN A CA 1
ATOM 767 C C . ASN A 1 98 ? -0.268 -1.449 12.980 1.00 87.50 98 ASN A C 1
ATOM 769 O O . ASN A 1 98 ? 0.250 -1.650 14.074 1.00 87.50 98 ASN A O 1
ATOM 773 N N . VAL A 1 99 ? -0.796 -0.266 12.641 1.00 84.81 99 VAL A N 1
ATOM 774 C CA . VAL A 1 99 ? -0.801 0.910 13.534 1.00 84.81 99 VAL A CA 1
ATOM 775 C C . VAL A 1 99 ? -1.581 0.646 14.824 1.00 84.81 99 VAL A C 1
ATOM 777 O O . VAL A 1 99 ? -1.152 1.083 15.892 1.00 84.81 99 VAL A O 1
ATOM 780 N N . LEU A 1 100 ? -2.701 -0.078 14.749 1.00 81.25 100 LEU A N 1
ATOM 781 C CA . LEU A 1 100 ? -3.508 -0.433 15.920 1.00 81.25 100 LEU A CA 1
ATOM 782 C C . LEU A 1 100 ? -2.788 -1.424 16.838 1.00 81.25 100 LEU A C 1
ATOM 784 O O . LEU A 1 100 ? -2.822 -1.262 18.053 1.00 81.25 100 LEU A O 1
ATOM 788 N N . ILE A 1 101 ? -2.099 -2.413 16.269 1.00 78.19 101 ILE A N 1
ATOM 789 C CA . ILE A 1 101 ? -1.368 -3.435 17.029 1.00 78.19 101 ILE A CA 1
ATOM 790 C C . ILE A 1 101 ? -0.077 -2.875 17.658 1.00 78.19 101 ILE A C 1
ATOM 792 O O . ILE A 1 101 ? 0.443 -3.465 18.605 1.00 78.19 101 ILE A O 1
ATOM 796 N N . MET A 1 102 ? 0.437 -1.723 17.202 1.00 78.31 102 MET A N 1
ATOM 797 C CA . MET A 1 102 ? 1.603 -1.090 17.830 1.00 78.31 102 MET A CA 1
ATOM 798 C C . MET A 1 102 ? 1.361 -0.795 19.318 1.00 78.31 102 MET A C 1
ATOM 800 O O . MET A 1 102 ? 0.306 -0.301 19.718 1.00 78.31 102 MET A O 1
ATOM 804 N N . GLU A 1 103 ? 2.396 -1.006 20.136 1.00 60.91 103 GLU A N 1
ATOM 805 C CA . GLU A 1 103 ? 2.348 -0.893 21.603 1.00 60.91 103 GLU A CA 1
ATOM 806 C C . GLU A 1 103 ? 1.834 0.470 22.106 1.00 60.91 103 GLU A C 1
ATOM 808 O O . GLU A 1 103 ? 1.230 0.569 23.171 1.00 60.91 103 GLU A O 1
ATOM 813 N N . LYS A 1 104 ? 2.020 1.538 21.323 1.00 67.75 104 LYS A N 1
ATOM 814 C CA . LYS A 1 104 ? 1.557 2.887 21.679 1.00 67.75 104 LYS A CA 1
ATOM 815 C C . LYS A 1 104 ? 0.054 3.106 21.464 1.00 67.75 104 LYS A C 1
ATOM 817 O O . LYS A 1 104 ? -0.503 4.020 22.069 1.00 67.75 104 LYS A O 1
ATOM 822 N N . SER A 1 105 ? -0.597 2.278 20.650 1.00 66.75 105 SER A N 1
ATOM 823 C CA . SER A 1 105 ? -2.002 2.430 20.247 1.00 66.75 105 SER A CA 1
ATOM 824 C C . SER A 1 105 ? -2.964 1.553 21.057 1.00 66.75 105 SER A C 1
ATOM 826 O O . SER A 1 105 ? -4.163 1.826 21.091 1.00 66.75 105 SER A O 1
ATOM 828 N N . THR A 1 106 ? -2.462 0.538 21.768 1.00 66.31 106 THR A N 1
ATOM 829 C CA . THR A 1 106 ? -3.277 -0.440 22.519 1.00 66.31 106 THR A CA 1
ATOM 830 C C . THR A 1 106 ? -4.131 0.176 23.626 1.00 66.31 106 THR A C 1
ATOM 832 O O . THR A 1 106 ? -5.193 -0.354 23.936 1.00 66.31 106 THR A O 1
ATOM 835 N N . LYS A 1 107 ? -3.743 1.335 24.175 1.00 70.81 107 LYS A N 1
ATOM 836 C CA . LYS A 1 107 ? -4.548 2.076 25.169 1.00 70.81 107 LYS A CA 1
ATOM 837 C C . LYS A 1 107 ? -5.873 2.612 24.615 1.00 70.81 107 LYS A C 1
ATOM 839 O O . LYS A 1 107 ? -6.773 2.903 25.396 1.00 70.81 107 LYS A O 1
ATOM 844 N N . TYR A 1 108 ? -5.990 2.745 23.295 1.00 69.25 108 TYR A N 1
ATOM 845 C CA . TYR A 1 108 ? -7.195 3.226 22.615 1.00 69.25 108 TYR A CA 1
ATOM 846 C C . TYR A 1 108 ? -8.071 2.081 22.089 1.00 69.25 108 TYR A C 1
ATOM 848 O O . TYR A 1 108 ? -9.140 2.333 21.538 1.00 69.25 108 TYR A O 1
ATOM 856 N N . ILE A 1 109 ? -7.636 0.826 22.257 1.00 74.81 109 ILE A N 1
ATOM 857 C CA . ILE A 1 109 ? -8.362 -0.353 21.791 1.00 74.81 109 ILE A CA 1
ATOM 858 C C . ILE A 1 109 ? -9.335 -0.810 22.877 1.00 74.81 109 ILE A C 1
ATOM 860 O O . ILE A 1 109 ? -8.944 -1.296 23.935 1.00 74.81 109 ILE A O 1
ATOM 864 N N . THR A 1 110 ? -10.627 -0.674 22.593 1.00 82.56 110 THR A N 1
ATOM 865 C CA . THR A 1 110 ? -11.712 -1.211 23.419 1.00 82.56 110 THR A CA 1
ATOM 866 C C . THR A 1 110 ? -12.234 -2.519 22.824 1.00 82.56 110 THR A C 1
ATOM 868 O O . THR A 1 110 ? -11.989 -2.837 21.660 1.00 82.56 110 THR A O 1
ATOM 871 N N . LEU A 1 111 ? -13.009 -3.277 23.601 1.00 83.88 111 LEU A N 1
ATOM 872 C CA . LEU A 1 111 ? -13.602 -4.533 23.137 1.00 83.88 111 LEU A CA 1
ATOM 873 C C . LEU A 1 111 ? -14.525 -4.351 21.913 1.00 83.88 111 LEU A C 1
ATOM 875 O O . LEU A 1 111 ? -14.515 -5.193 21.020 1.00 83.88 111 LEU A O 1
ATOM 879 N N . ASP A 1 112 ? -15.273 -3.244 21.841 1.00 82.31 112 ASP A N 1
ATOM 880 C CA . ASP A 1 112 ? -16.140 -2.887 20.698 1.00 82.31 112 ASP A CA 1
ATOM 881 C C . ASP A 1 112 ? -15.325 -2.601 19.419 1.00 82.31 112 ASP A C 1
ATOM 883 O O . ASP A 1 112 ? -15.750 -2.880 18.297 1.00 82.31 112 ASP A O 1
ATOM 887 N N . ILE A 1 113 ? -14.096 -2.106 19.578 1.00 82.00 113 ILE A N 1
ATOM 888 C CA . ILE A 1 113 ? -13.161 -1.931 18.464 1.00 82.00 113 ILE A CA 1
ATOM 889 C C . ILE A 1 113 ? -12.605 -3.293 18.042 1.00 82.00 113 ILE A C 1
ATOM 891 O O . ILE A 1 113 ? -12.591 -3.605 16.855 1.00 82.00 113 ILE A O 1
ATOM 895 N N . CYS A 1 114 ? -12.224 -4.149 18.993 1.00 84.44 114 CYS A N 1
ATOM 896 C CA . CYS A 1 114 ? -11.744 -5.498 18.685 1.00 84.44 114 CYS A CA 1
ATOM 897 C C . CYS A 1 114 ? -12.767 -6.309 17.884 1.00 84.44 114 CYS A C 1
ATOM 899 O O . CYS A 1 114 ? -12.411 -6.896 16.864 1.00 84.44 114 CYS A O 1
ATOM 901 N N . THR A 1 115 ? -14.037 -6.319 18.298 1.00 87.50 115 THR A N 1
ATOM 902 C CA . THR A 1 115 ? -15.098 -7.064 17.595 1.00 87.50 115 THR A CA 1
ATOM 903 C C . THR A 1 115 ? -15.326 -6.561 16.172 1.00 87.50 115 THR A C 1
ATOM 905 O O . THR A 1 115 ? -15.711 -7.340 15.302 1.00 87.50 115 THR A O 1
ATOM 908 N N . SER A 1 116 ? -15.061 -5.280 15.909 1.00 84.50 116 SER A N 1
ATOM 909 C CA . SER A 1 116 ? -15.218 -4.684 14.582 1.00 84.50 116 SER A CA 1
ATOM 910 C C . SER A 1 116 ? -13.977 -4.840 13.684 1.00 84.50 116 SER A C 1
ATOM 912 O O . SER A 1 116 ? -14.131 -4.990 12.469 1.00 84.50 116 SER A O 1
ATOM 914 N N . VAL A 1 117 ? -12.768 -4.897 14.259 1.00 87.38 117 VAL A N 1
ATOM 915 C CA . VAL A 1 117 ? -11.490 -5.112 13.546 1.00 87.38 117 VAL A CA 1
ATOM 916 C C . VAL A 1 117 ? -11.207 -6.593 13.268 1.00 87.38 117 VAL A C 1
ATOM 918 O O . VAL A 1 117 ? -10.665 -6.911 12.213 1.00 87.38 117 VAL A O 1
ATOM 921 N N . LEU A 1 118 ? -11.607 -7.510 14.154 1.00 89.62 118 LEU A N 1
ATOM 922 C CA . LEU A 1 118 ? -11.409 -8.961 13.997 1.00 89.62 118 LEU A CA 1
ATOM 923 C C . LEU A 1 118 ? -11.855 -9.506 12.622 1.00 89.62 118 LEU A C 1
ATOM 925 O O . LEU A 1 118 ? -11.068 -10.209 11.990 1.00 89.62 118 LEU A O 1
ATOM 929 N N . PRO A 1 119 ? -13.045 -9.155 12.092 1.00 90.62 119 PRO A N 1
ATOM 930 C CA . PRO A 1 119 ? -13.455 -9.567 10.748 1.00 90.62 119 PRO A CA 1
ATOM 931 C C . PRO A 1 119 ? -12.540 -9.037 9.638 1.00 90.62 119 PRO A C 1
ATOM 933 O O . PRO A 1 119 ? -12.302 -9.726 8.653 1.00 90.62 119 PRO A O 1
ATOM 936 N N . LEU A 1 120 ? -12.011 -7.816 9.784 1.00 90.94 120 LEU A N 1
ATOM 937 C CA . LEU A 1 120 ? -11.064 -7.251 8.819 1.00 90.94 120 LEU A CA 1
ATOM 938 C C . LEU A 1 120 ? -9.728 -7.997 8.854 1.00 90.94 120 LEU A C 1
ATOM 940 O O . LEU A 1 120 ? -9.145 -8.243 7.802 1.00 90.94 120 LEU A O 1
ATOM 944 N N . ALA A 1 121 ? -9.270 -8.381 10.048 1.00 89.06 121 ALA A N 1
ATOM 945 C CA . ALA A 1 121 ? -8.082 -9.207 10.212 1.00 89.06 121 ALA A CA 1
ATOM 946 C C . ALA A 1 121 ? -8.282 -10.609 9.611 1.00 89.06 121 ALA A C 1
ATOM 948 O O . ALA A 1 121 ? -7.399 -11.077 8.901 1.00 89.06 121 ALA A O 1
ATOM 949 N N . SER A 1 122 ? -9.449 -11.242 9.807 1.00 89.50 122 SER A N 1
ATOM 950 C CA . SER A 1 122 ? -9.781 -12.524 9.153 1.00 89.50 122 SER A CA 1
ATOM 951 C C . SER A 1 122 ? -9.722 -12.404 7.632 1.00 89.50 122 SER A C 1
ATOM 953 O O . SER A 1 122 ? -9.004 -13.158 6.987 1.00 89.50 122 SER A O 1
ATOM 955 N N . ASN A 1 123 ? -10.373 -11.381 7.064 1.00 86.81 123 ASN A N 1
ATOM 956 C CA . ASN A 1 123 ? -10.353 -11.132 5.619 1.00 86.81 123 ASN A CA 1
ATOM 957 C C . ASN A 1 123 ? -8.937 -10.893 5.078 1.00 86.81 123 ASN A C 1
ATOM 959 O O . ASN A 1 123 ? -8.661 -11.182 3.918 1.00 86.81 123 ASN A O 1
ATOM 963 N N . LEU A 1 124 ? -8.052 -10.313 5.892 1.00 88.94 124 LEU A N 1
ATOM 964 C CA . LEU A 1 124 ? -6.660 -10.077 5.521 1.00 88.94 124 LEU A CA 1
ATOM 965 C C . LEU A 1 124 ? -5.836 -11.372 5.529 1.00 88.94 124 LEU A C 1
ATOM 967 O O . LEU A 1 124 ? -5.006 -11.572 4.648 1.00 88.94 124 LEU A O 1
ATOM 971 N N . LEU A 1 125 ? -6.079 -12.248 6.506 1.00 86.56 125 LEU A N 1
ATOM 972 C CA . LEU A 1 125 ? -5.452 -13.568 6.579 1.00 86.56 125 LEU A CA 1
ATOM 973 C C . LEU A 1 125 ? -5.924 -14.469 5.431 1.00 86.56 125 LEU A C 1
ATOM 975 O O . LEU A 1 125 ? -5.114 -15.141 4.800 1.00 86.56 125 LEU A O 1
ATOM 979 N N . GLU A 1 126 ? -7.221 -14.445 5.126 1.00 87.44 126 GLU A N 1
ATOM 980 C CA . GLU A 1 126 ? -7.822 -15.220 4.037 1.00 87.44 126 GLU A CA 1
ATOM 981 C C . GLU A 1 126 ? -7.370 -14.750 2.650 1.00 87.44 126 GLU A C 1
ATOM 983 O O . GLU A 1 126 ? -7.256 -15.565 1.737 1.00 87.44 126 GLU A O 1
ATOM 988 N N . SER A 1 127 ? -7.076 -13.457 2.476 1.00 85.75 127 SER A N 1
ATOM 989 C CA . SER A 1 127 ? -6.630 -12.929 1.183 1.00 85.75 127 SER A CA 1
ATOM 990 C C . SER A 1 127 ? -5.172 -13.244 0.848 1.00 85.75 127 SER A C 1
ATOM 992 O O . SER A 1 127 ? -4.725 -12.923 -0.254 1.00 85.75 127 SER A O 1
ATOM 994 N N . GLY A 1 128 ? -4.423 -13.848 1.779 1.00 83.06 128 GLY A N 1
ATOM 995 C CA . GLY A 1 128 ? -2.996 -14.117 1.605 1.00 83.06 128 GLY A CA 1
ATOM 996 C C . GLY A 1 128 ? -2.171 -12.841 1.424 1.00 83.06 128 GLY A C 1
ATOM 997 O O . GLY A 1 128 ? -1.120 -12.876 0.791 1.00 83.06 128 GLY A O 1
ATOM 998 N N . TYR A 1 129 ? -2.657 -11.696 1.918 1.00 84.19 129 TYR A N 1
ATOM 999 C CA . TYR A 1 129 ? -1.958 -10.427 1.759 1.00 84.19 129 TYR A CA 1
ATOM 1000 C C . TYR A 1 129 ? -0.671 -10.413 2.588 1.00 84.19 129 TYR A C 1
ATOM 1002 O O . TYR A 1 129 ? -0.708 -10.279 3.812 1.00 84.19 129 TYR A O 1
ATOM 1010 N N . ASP A 1 130 ? 0.470 -10.473 1.907 1.00 81.38 130 ASP A N 1
ATOM 1011 C CA . ASP A 1 130 ? 1.776 -10.289 2.525 1.00 81.38 130 ASP A CA 1
ATOM 1012 C C . ASP A 1 130 ? 2.325 -8.886 2.218 1.00 81.38 130 ASP A C 1
ATOM 1014 O O . ASP A 1 130 ? 2.641 -8.522 1.079 1.00 81.38 130 ASP A O 1
ATOM 1018 N N . ARG A 1 131 ? 2.448 -8.066 3.268 1.00 79.31 131 ARG A N 1
ATOM 1019 C CA . ARG A 1 131 ? 3.031 -6.722 3.175 1.00 79.31 131 ARG A CA 1
ATOM 1020 C C . ARG A 1 131 ? 4.474 -6.774 2.674 1.00 79.31 131 ARG A C 1
ATOM 1022 O O . ARG A 1 131 ? 4.861 -5.882 1.922 1.00 79.31 131 ARG A O 1
ATOM 1029 N N . LEU A 1 132 ? 5.251 -7.784 3.065 1.00 79.06 132 LEU A N 1
ATOM 1030 C CA . LEU A 1 132 ? 6.621 -7.964 2.597 1.00 79.06 132 LEU A CA 1
ATOM 1031 C C . LEU A 1 132 ? 6.638 -8.215 1.090 1.00 79.06 132 LEU A C 1
ATOM 1033 O O . LEU A 1 132 ? 7.401 -7.571 0.375 1.00 79.06 132 LEU A O 1
ATOM 1037 N N . GLU A 1 133 ? 5.749 -9.073 0.598 1.00 81.12 133 GLU A N 1
ATOM 1038 C CA . GLU A 1 133 ? 5.618 -9.367 -0.829 1.00 81.12 133 GLU A CA 1
ATOM 1039 C C . GLU A 1 133 ? 5.187 -8.127 -1.627 1.00 81.12 133 GLU A C 1
ATOM 1041 O O . GLU A 1 133 ? 5.730 -7.838 -2.692 1.00 81.12 133 GLU A O 1
ATOM 1046 N N . ARG A 1 134 ? 4.257 -7.320 -1.099 1.00 81.31 134 ARG A N 1
ATOM 1047 C CA . ARG A 1 134 ? 3.850 -6.061 -1.746 1.00 81.31 134 ARG A CA 1
ATOM 1048 C C . ARG A 1 134 ? 4.944 -4.998 -1.727 1.00 81.31 134 ARG A C 1
ATOM 1050 O O . ARG A 1 134 ? 5.122 -4.302 -2.723 1.00 81.31 134 ARG A O 1
ATOM 1057 N N . CYS A 1 135 ? 5.694 -4.876 -0.633 1.00 79.88 135 CYS A N 1
ATOM 1058 C CA . CYS A 1 135 ? 6.879 -4.019 -0.583 1.00 79.88 135 CYS A CA 1
ATOM 1059 C C . CYS A 1 135 ? 7.961 -4.510 -1.553 1.00 79.88 135 CYS A C 1
ATOM 1061 O O . CYS A 1 135 ? 8.579 -3.688 -2.223 1.00 79.88 135 CYS A O 1
ATOM 1063 N N . SER A 1 136 ? 8.140 -5.827 -1.676 1.00 81.12 136 SER A N 1
ATOM 1064 C CA . SER A 1 136 ? 9.047 -6.439 -2.646 1.00 81.12 136 SER A CA 1
ATOM 1065 C C . SER A 1 136 ? 8.625 -6.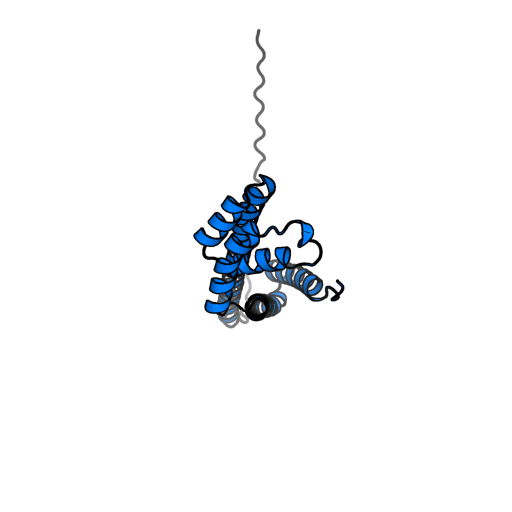123 -4.082 1.00 81.12 136 SER A C 1
ATOM 1067 O O . SER A 1 136 ? 9.460 -5.702 -4.871 1.00 81.12 136 SER A O 1
ATOM 1069 N N . SER A 1 137 ? 7.331 -6.204 -4.405 1.00 81.06 137 SER A N 1
ATOM 1070 C CA . SER A 1 137 ? 6.805 -5.806 -5.716 1.00 81.06 137 SER A CA 1
ATOM 1071 C C . SER A 1 137 ? 7.016 -4.313 -5.999 1.00 81.06 137 SER A C 1
ATOM 1073 O O . SER A 1 137 ? 7.549 -3.976 -7.050 1.00 81.06 137 SER A O 1
ATOM 1075 N N . CYS A 1 138 ? 6.717 -3.411 -5.054 1.00 82.25 138 CYS A N 1
ATOM 1076 C CA . CYS A 1 138 ? 7.040 -1.986 -5.217 1.00 82.25 138 CYS A CA 1
ATOM 1077 C C . CYS A 1 138 ? 8.539 -1.754 -5.447 1.00 82.25 138 CYS A C 1
ATOM 1079 O O . CYS A 1 138 ? 8.915 -0.916 -6.262 1.00 82.25 138 CYS A O 1
ATOM 1081 N N . PHE A 1 139 ? 9.394 -2.482 -4.728 1.00 83.69 139 PHE A N 1
ATOM 1082 C CA . PHE A 1 139 ? 10.837 -2.407 -4.909 1.00 83.69 139 PHE A CA 1
ATOM 1083 C C . PHE A 1 139 ? 11.263 -2.913 -6.293 1.00 83.69 139 PHE A C 1
ATOM 1085 O O . PHE A 1 139 ? 12.091 -2.277 -6.930 1.00 83.69 139 PHE A O 1
ATOM 1092 N N . GLN A 1 140 ? 10.663 -3.993 -6.797 1.00 84.88 140 GLN A N 1
ATOM 1093 C CA . GLN A 1 140 ? 10.910 -4.491 -8.153 1.00 84.88 140 GLN A CA 1
ATOM 1094 C C . GLN A 1 140 ? 10.485 -3.478 -9.223 1.00 84.88 140 GLN A C 1
ATOM 1096 O O . GLN A 1 140 ? 11.229 -3.265 -10.175 1.00 84.88 140 GLN A O 1
ATOM 1101 N N . GLU A 1 141 ? 9.337 -2.810 -9.067 1.00 86.25 141 GLU A N 1
ATOM 1102 C CA . GLU A 1 141 ? 8.935 -1.737 -9.989 1.00 86.25 141 GLU A CA 1
ATOM 1103 C C . GLU A 1 141 ? 9.919 -0.562 -9.949 1.00 86.25 141 GLU A C 1
ATOM 1105 O O . GLU A 1 141 ? 10.318 -0.038 -10.988 1.00 86.25 141 GLU A O 1
ATOM 1110 N N . LEU A 1 142 ? 10.383 -0.187 -8.756 1.00 84.50 142 LEU A N 1
ATOM 1111 C CA . LEU A 1 142 ? 11.417 0.833 -8.598 1.00 84.50 142 LEU A CA 1
ATOM 1112 C C . LEU A 1 142 ? 12.763 0.414 -9.214 1.00 84.50 142 LEU A C 1
ATOM 1114 O O . LEU A 1 142 ? 13.454 1.253 -9.790 1.00 84.50 142 LEU A O 1
ATOM 1118 N N . ASP A 1 143 ? 13.125 -0.864 -9.141 1.00 84.94 143 ASP A N 1
ATOM 1119 C CA . ASP A 1 143 ? 14.344 -1.394 -9.752 1.00 84.94 143 ASP A CA 1
ATOM 1120 C C . ASP A 1 143 ? 14.255 -1.385 -11.287 1.00 84.94 143 ASP A C 1
ATOM 1122 O O . ASP A 1 143 ? 15.193 -0.957 -11.959 1.00 84.94 143 ASP A O 1
ATOM 1126 N N . LYS A 1 144 ? 13.090 -1.719 -11.863 1.00 87.38 144 LYS A N 1
ATOM 1127 C CA . LYS A 1 144 ? 12.828 -1.579 -13.310 1.00 87.38 144 LYS A CA 1
ATOM 1128 C C . LYS A 1 144 ? 12.940 -0.127 -13.780 1.00 87.38 144 LYS A C 1
ATOM 1130 O O . LYS A 1 144 ? 13.528 0.145 -14.832 1.00 87.38 144 LYS A O 1
ATOM 1135 N N . ILE A 1 145 ? 12.401 0.810 -12.994 1.00 87.75 145 ILE A N 1
ATOM 1136 C CA . ILE A 1 145 ? 12.536 2.255 -13.227 1.00 87.75 145 ILE A CA 1
ATOM 1137 C C . ILE A 1 145 ? 14.022 2.633 -13.226 1.00 87.75 145 ILE A C 1
ATOM 1139 O O . ILE A 1 145 ? 14.489 3.290 -14.154 1.00 87.75 145 ILE A O 1
ATOM 1143 N N . ASN A 1 146 ? 14.783 2.178 -12.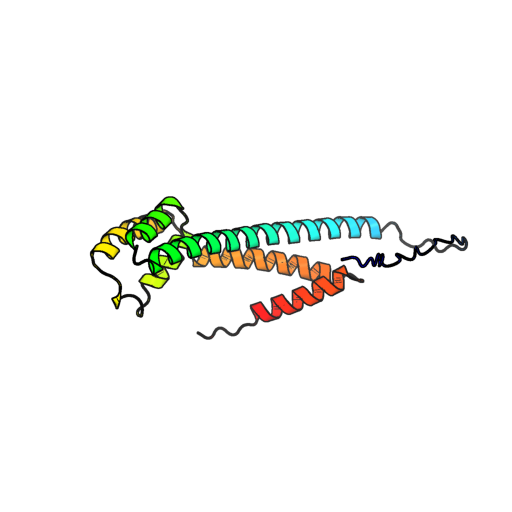229 1.00 86.56 146 ASN A N 1
ATOM 1144 C CA . ASN A 1 146 ? 16.210 2.466 -12.112 1.00 86.56 146 ASN A CA 1
ATOM 1145 C C . ASN A 1 146 ? 17.035 1.866 -13.268 1.00 86.56 146 ASN A C 1
ATOM 1147 O O . ASN A 1 146 ? 17.883 2.552 -13.836 1.00 86.56 146 ASN A O 1
ATOM 1151 N N . ALA A 1 147 ? 16.756 0.628 -13.681 1.00 86.69 147 ALA A N 1
ATOM 1152 C CA . ALA A 1 147 ? 17.422 -0.019 -14.811 1.00 86.69 147 ALA A CA 1
ATOM 1153 C C . ALA A 1 147 ? 17.202 0.748 -16.128 1.00 86.69 147 ALA A C 1
ATOM 1155 O O . ALA A 1 147 ? 18.162 1.040 -16.846 1.00 86.69 147 ALA A O 1
ATOM 1156 N N . SER A 1 148 ? 15.957 1.148 -16.402 1.00 87.50 148 SER A N 1
ATOM 1157 C CA . SER A 1 148 ? 15.597 1.948 -17.586 1.00 87.50 148 SER A CA 1
ATOM 1158 C C . SER A 1 148 ? 16.188 3.362 -17.524 1.00 87.50 148 SER A C 1
ATOM 1160 O O . SER A 1 148 ? 16.515 3.980 -18.540 1.00 87.50 148 SER A O 1
ATOM 1162 N N . LEU A 1 149 ? 16.377 3.890 -16.315 1.00 88.31 149 LEU A N 1
ATOM 1163 C CA . LEU A 1 149 ? 17.002 5.186 -16.101 1.00 88.31 149 LEU A CA 1
ATOM 1164 C C . LEU A 1 149 ? 18.505 5.155 -16.392 1.00 88.31 149 LEU A C 1
ATOM 1166 O O . LEU A 1 149 ? 19.015 6.080 -17.027 1.00 88.31 149 LEU A O 1
ATOM 1170 N N . ILE A 1 150 ? 19.206 4.089 -15.987 1.00 88.00 150 ILE A N 1
ATOM 1171 C CA . ILE A 1 150 ? 20.642 3.897 -16.246 1.00 88.00 150 ILE A CA 1
ATOM 1172 C C . ILE A 1 150 ? 20.933 3.961 -17.748 1.00 88.00 150 ILE A C 1
ATOM 1174 O O . ILE A 1 150 ? 21.852 4.679 -18.149 1.00 88.00 150 ILE A O 1
ATOM 1178 N N . SER A 1 151 ? 20.135 3.306 -18.597 1.00 86.56 151 SER A N 1
ATOM 1179 C CA . SER A 1 151 ? 20.304 3.402 -20.054 1.00 86.56 151 SER A CA 1
ATOM 1180 C C . SER A 1 151 ? 20.119 4.831 -20.573 1.00 86.56 151 SER A C 1
ATOM 1182 O O . SER A 1 151 ? 20.897 5.284 -21.416 1.00 86.56 151 SER A O 1
ATOM 1184 N N . LEU A 1 152 ? 19.163 5.584 -20.019 1.00 88.12 152 LEU A N 1
ATOM 1185 C CA . LEU A 1 152 ? 18.896 6.970 -20.418 1.00 88.12 152 LEU A CA 1
ATOM 1186 C C . LEU A 1 152 ? 19.972 7.960 -19.949 1.00 88.12 152 LEU A C 1
ATOM 1188 O O . LEU A 1 152 ? 20.206 8.963 -20.625 1.00 88.12 152 LEU A O 1
ATOM 1192 N N . THR A 1 153 ? 20.685 7.685 -18.849 1.00 89.12 153 THR A N 1
ATOM 1193 C CA . THR A 1 153 ? 21.769 8.566 -18.359 1.00 89.12 153 THR A CA 1
ATOM 1194 C C . THR A 1 153 ? 22.917 8.734 -19.355 1.00 89.12 153 THR A C 1
ATOM 1196 O O . THR A 1 153 ? 23.582 9.779 -19.374 1.00 89.12 153 THR A O 1
ATOM 1199 N N . ARG A 1 154 ? 23.131 7.726 -20.210 1.00 88.12 154 ARG A N 1
ATOM 1200 C CA . ARG A 1 154 ? 24.196 7.698 -21.217 1.00 88.12 154 ARG A CA 1
ATOM 1201 C C . ARG A 1 154 ? 23.908 8.612 -22.411 1.00 88.12 154 ARG A C 1
ATOM 1203 O O . ARG A 1 154 ? 24.810 8.879 -23.196 1.00 88.12 154 ARG A O 1
ATOM 1210 N N . ARG A 1 155 ? 22.675 9.113 -22.546 1.00 84.94 155 ARG A N 1
ATOM 1211 C CA . ARG A 1 155 ? 22.291 10.035 -23.621 1.00 84.94 155 ARG A CA 1
ATOM 1212 C C . ARG A 1 155 ? 22.920 11.407 -23.419 1.00 84.94 155 ARG A C 1
ATOM 1214 O O . ARG A 1 155 ? 23.117 11.861 -22.294 1.00 84.94 155 ARG A O 1
ATOM 1221 N N . GLU A 1 156 ? 23.190 12.105 -24.512 1.00 82.19 156 GLU A N 1
ATOM 1222 C CA . GLU A 1 156 ? 23.590 13.510 -24.473 1.00 82.19 156 GLU A CA 1
ATOM 1223 C C . GLU A 1 156 ? 22.367 14.441 -24.529 1.00 82.19 156 GLU A C 1
ATOM 1225 O O . GLU A 1 156 ? 21.243 14.035 -24.829 1.00 82.19 156 GLU A O 1
ATOM 1230 N N . GLY A 1 157 ? 22.564 15.715 -24.189 1.00 86.69 157 GLY A N 1
ATOM 1231 C CA . GLY A 1 157 ? 21.491 16.710 -24.199 1.00 86.69 157 GLY A CA 1
ATOM 1232 C C . GLY A 1 157 ? 20.582 16.680 -22.963 1.00 86.69 157 GLY A C 1
ATOM 1233 O O . GLY A 1 157 ? 20.979 16.262 -21.875 1.00 86.69 157 GLY A O 1
ATOM 1234 N N . LYS A 1 158 ? 19.366 17.226 -23.105 1.00 86.00 158 LYS A N 1
ATOM 1235 C CA . LYS A 1 158 ? 18.452 17.472 -21.973 1.00 86.00 158 LYS A CA 1
ATOM 1236 C C . LYS A 1 158 ? 17.971 16.176 -21.310 1.00 86.00 158 LYS A C 1
ATOM 1238 O O . LYS A 1 158 ? 17.984 16.108 -20.089 1.00 86.00 158 LYS A O 1
ATOM 1243 N N . VAL A 1 159 ? 17.633 15.153 -22.101 1.00 86.00 159 VAL A N 1
ATOM 1244 C CA . VAL A 1 159 ? 17.133 13.856 -21.605 1.00 86.00 159 VAL A CA 1
ATOM 1245 C C . VAL A 1 159 ? 18.159 13.176 -20.702 1.00 86.00 159 VAL A C 1
ATOM 1247 O O . VAL A 1 159 ? 17.837 12.814 -19.576 1.00 86.00 159 VAL A O 1
ATOM 1250 N N . GLY A 1 160 ? 19.413 13.076 -21.149 1.00 88.75 160 GLY A N 1
ATOM 1251 C CA . GLY A 1 160 ? 20.469 12.468 -20.344 1.00 88.75 160 GLY A CA 1
ATOM 1252 C C . GLY A 1 160 ? 20.798 13.252 -19.077 1.00 88.75 160 GLY A C 1
ATOM 1253 O O . GLY A 1 160 ? 21.051 12.648 -18.040 1.00 88.75 160 GLY A O 1
ATOM 1254 N N . ARG A 1 161 ? 20.744 14.593 -19.116 1.00 89.25 161 ARG A N 1
ATOM 1255 C CA . ARG A 1 161 ? 20.902 15.419 -17.905 1.00 89.25 161 ARG A CA 1
ATOM 1256 C C . ARG A 1 161 ? 19.794 15.151 -16.887 1.00 89.25 161 ARG A C 1
ATOM 1258 O O . ARG A 1 161 ? 20.110 14.844 -15.744 1.00 89.25 161 ARG A O 1
ATOM 1265 N N . SER A 1 162 ? 18.532 15.172 -17.312 1.00 89.62 162 SER A N 1
ATOM 1266 C CA . SER A 1 162 ? 17.397 14.871 -16.431 1.00 89.62 162 SER A CA 1
ATOM 1267 C C . SER A 1 162 ? 17.442 13.438 -15.892 1.00 89.62 162 SER A C 1
ATOM 1269 O O . SER A 1 162 ? 17.175 13.221 -14.715 1.00 89.62 162 SER A O 1
ATOM 1271 N N . ALA A 1 163 ? 17.844 12.462 -16.713 1.00 90.31 163 ALA A N 1
ATOM 1272 C CA . ALA A 1 163 ? 18.008 11.079 -16.272 1.00 90.31 163 ALA A CA 1
ATOM 1273 C C . ALA A 1 163 ? 19.101 10.934 -15.198 1.00 90.31 163 ALA A C 1
ATOM 1275 O O . ALA A 1 163 ? 18.921 10.198 -14.231 1.00 90.31 163 ALA A O 1
ATOM 1276 N N . ARG A 1 164 ? 20.218 11.666 -15.325 1.00 92.00 164 ARG A N 1
ATOM 1277 C CA . ARG A 1 164 ? 21.287 11.693 -14.309 1.00 92.00 164 ARG A CA 1
ATOM 1278 C C . ARG A 1 164 ? 20.826 12.345 -13.010 1.00 92.00 164 ARG A C 1
ATOM 1280 O O . ARG A 1 164 ? 21.092 11.798 -11.949 1.00 92.00 164 ARG A O 1
ATOM 1287 N N . GLU A 1 165 ? 20.125 13.476 -13.087 1.00 89.81 165 GLU A N 1
ATOM 1288 C CA . GLU A 1 165 ? 19.553 14.143 -11.908 1.00 89.81 165 GLU A CA 1
ATOM 1289 C C . GLU A 1 165 ? 18.587 13.216 -11.157 1.00 89.81 165 GLU A C 1
ATOM 1291 O O . GLU A 1 165 ? 18.703 13.052 -9.942 1.00 89.81 165 GLU A O 1
ATOM 1296 N N . LEU A 1 166 ? 17.690 12.541 -11.883 1.00 87.12 166 LEU A N 1
ATOM 1297 C CA . LEU A 1 166 ? 16.766 11.570 -11.298 1.00 87.12 166 LEU A CA 1
ATOM 1298 C C . LEU A 1 166 ? 17.506 10.356 -10.710 1.00 87.12 166 LEU A C 1
ATOM 1300 O O . LEU A 1 166 ? 17.143 9.876 -9.640 1.00 87.12 166 LEU A O 1
ATOM 1304 N N . SER A 1 167 ? 18.557 9.872 -11.378 1.00 86.94 167 SER A N 1
ATOM 1305 C CA . SER A 1 167 ? 19.344 8.721 -10.915 1.00 86.94 167 SER A CA 1
ATOM 1306 C C . SER A 1 167 ? 20.081 9.031 -9.612 1.00 86.94 167 SER A C 1
ATOM 1308 O O . SER A 1 167 ? 20.113 8.193 -8.713 1.00 86.94 167 SER A O 1
ATOM 1310 N N . LEU A 1 168 ? 20.596 10.256 -9.463 1.00 86.44 168 LEU A N 1
ATOM 1311 C CA . LEU A 1 168 ? 21.205 10.727 -8.218 1.00 86.44 168 LEU A CA 1
ATOM 1312 C C . LEU A 1 168 ? 20.184 10.815 -7.075 1.00 86.44 168 LEU A C 1
ATOM 1314 O O . LEU A 1 168 ? 20.481 10.370 -5.969 1.00 86.44 168 LEU A O 1
ATOM 1318 N N . LEU A 1 169 ? 18.981 11.333 -7.345 1.00 83.44 169 LEU A N 1
ATOM 1319 C CA . LEU A 1 169 ? 17.882 11.375 -6.371 1.00 83.44 169 LEU A CA 1
ATOM 1320 C C . LEU A 1 169 ? 17.463 9.974 -5.912 1.00 83.44 169 LEU A C 1
ATOM 1322 O O . LEU A 1 169 ? 17.320 9.733 -4.716 1.00 83.44 169 LEU A O 1
ATOM 1326 N N . LEU A 1 170 ? 17.292 9.036 -6.848 1.00 80.06 170 LEU A N 1
ATOM 1327 C CA . LEU A 1 170 ? 16.950 7.653 -6.517 1.00 80.06 170 LEU A CA 1
ATOM 1328 C C . LEU A 1 170 ? 18.062 6.977 -5.713 1.00 80.06 170 LEU A C 1
ATOM 1330 O O . LEU A 1 170 ? 17.775 6.324 -4.714 1.00 80.06 170 LEU A O 1
ATOM 1334 N N . HIS A 1 171 ? 19.327 7.169 -6.092 1.00 79.69 171 HIS A N 1
ATOM 1335 C CA . HIS A 1 171 ? 20.461 6.635 -5.342 1.00 79.69 171 HIS A CA 1
ATOM 1336 C C . HIS A 1 171 ? 20.484 7.141 -3.890 1.00 79.69 171 HIS A C 1
ATOM 1338 O O . HIS A 1 171 ? 20.801 6.369 -2.988 1.00 79.69 171 HIS A O 1
ATOM 1344 N N . ASP A 1 172 ? 20.123 8.402 -3.639 1.00 78.88 172 ASP A N 1
ATOM 1345 C CA . ASP A 1 172 ? 20.024 8.951 -2.281 1.00 78.88 172 ASP A CA 1
ATOM 1346 C C . ASP A 1 172 ? 18.877 8.311 -1.476 1.00 78.88 172 ASP A C 1
ATOM 1348 O O . ASP A 1 172 ? 19.068 7.908 -0.328 1.00 78.88 172 ASP A O 1
ATOM 1352 N N . ILE A 1 173 ? 17.717 8.099 -2.112 1.00 69.38 173 ILE A N 1
ATOM 1353 C CA . ILE A 1 173 ? 16.569 7.395 -1.513 1.00 69.38 173 ILE A CA 1
ATOM 1354 C C . ILE A 1 173 ? 16.928 5.946 -1.151 1.00 69.38 173 ILE A C 1
ATOM 1356 O O . ILE A 1 173 ? 16.569 5.476 -0.075 1.00 69.38 173 ILE A O 1
ATOM 1360 N N . PHE A 1 174 ? 17.658 5.231 -2.010 1.00 68.38 174 PHE A N 1
ATOM 1361 C CA . PHE A 1 174 ? 18.072 3.849 -1.733 1.00 68.38 174 PHE A CA 1
ATOM 1362 C C . PHE A 1 174 ? 19.217 3.742 -0.718 1.00 68.38 174 PHE A C 1
ATOM 1364 O O . PHE A 1 174 ? 19.413 2.680 -0.128 1.00 68.38 174 PHE A O 1
ATOM 1371 N N . LYS A 1 175 ? 19.972 4.823 -0.498 1.00 69.88 175 LYS A N 1
ATOM 1372 C CA . LYS A 1 175 ? 21.087 4.870 0.455 1.00 69.88 175 LYS A CA 1
ATOM 1373 C C . LYS A 1 175 ? 20.654 5.264 1.868 1.00 69.88 175 LYS A C 1
ATOM 1375 O O . LYS A 1 175 ? 21.513 5.318 2.749 1.00 69.88 175 LYS A O 1
ATOM 1380 N N . THR A 1 176 ? 19.363 5.511 2.127 1.00 42.22 176 THR A N 1
ATOM 1381 C CA . THR A 1 176 ? 18.901 5.804 3.491 1.00 42.22 176 THR A CA 1
ATOM 1382 C C . THR A 1 176 ? 19.348 4.680 4.430 1.00 42.22 176 THR A C 1
ATOM 1384 O O . THR A 1 176 ? 18.963 3.528 4.210 1.00 42.22 176 THR A O 1
ATOM 1387 N N . PRO A 1 177 ? 20.164 4.966 5.460 1.00 44.97 177 PRO A N 1
ATOM 1388 C CA . PRO A 1 177 ? 20.525 3.958 6.433 1.00 44.97 177 PRO A CA 1
ATOM 1389 C C . PRO A 1 177 ? 19.246 3.479 7.117 1.00 44.97 177 PRO A C 1
ATOM 1391 O O . PRO A 1 177 ? 18.452 4.271 7.622 1.00 44.97 177 PRO A O 1
ATOM 1394 N N . SER A 1 178 ? 19.070 2.162 7.132 1.00 47.78 178 SER A N 1
ATOM 1395 C CA . SER A 1 178 ? 18.200 1.460 8.063 1.00 47.78 178 SER A CA 1
ATOM 1396 C C . SER A 1 178 ? 18.510 1.931 9.487 1.00 47.78 178 SER A C 1
ATOM 1398 O O . SER A 1 178 ? 19.514 1.526 10.070 1.00 47.78 178 SER A O 1
ATOM 1400 N N . SER A 1 179 ? 17.687 2.830 10.020 1.00 39.56 179 SER A N 1
ATOM 1401 C CA . SER A 1 179 ? 17.705 3.227 11.426 1.00 39.56 179 SER A CA 1
ATOM 1402 C C . SER A 1 179 ? 16.377 3.887 11.801 1.00 39.56 179 SER A C 1
ATOM 1404 O O . SER A 1 179 ? 16.293 5.112 11.889 1.00 39.56 179 SER A O 1
ATOM 1406 N N . VAL A 1 180 ? 15.364 3.060 12.059 1.00 35.16 180 VAL A N 1
ATOM 1407 C CA . VAL A 1 180 ? 14.465 3.207 13.217 1.00 35.16 180 VAL A CA 1
ATOM 1408 C C . VAL A 1 180 ? 14.236 1.815 13.782 1.00 35.16 180 VAL A C 1
ATOM 1410 O O . VAL A 1 180 ? 13.957 0.910 12.963 1.00 35.16 180 VAL A O 1
#

Organism: Aegilops tauschii subsp. strangulata (NCBI:txid200361)

Radius of gyration: 27.43 Å; chains: 1; bounding box: 47×76×74 Å

Secondary structure (DSSP, 8-state):
---------------PPP-----------TTTHHHHHHHHHHHHHHHHHHHHHHHHHHHHHHHHHHHHHHHHHTT-HHHHHHHHHHHT-HHHHHHHHHHHHSTTTGGG--HHHHHHHHHHHHHHHHTT--HHHHHHHHHHHHHHHHHHHHHHHTS-HHHHHHHHHHHHHHHHHHT-----

pLDDT: mean 75.1, std 19.97, range [29.55, 96.0]

InterPro domains:
  IPR028021 Katanin p80 subunit, C-terminal [PF13925] (49-131)

Sequence (180 aa):
MQNRGTGHLFASYERSEYAPTSDGLRQSSFAGERSASANDDDLIADLMQNHQEFIHGVKSRLTKLELVYRCWQNNDIKGSVSAMRRMSDHAVTADIINVLIMEKSTKYITLDICTSVLPLASNLLESGYDRLERCSSCFQELDKINASLISLTRREGKVGRSARELSLLLHDIFKTPSSV

Foldseek 3Di:
DDDDDDDDDDPDDDDDDDDDDDDDDDDDDPPPVVVVVVVLVVLVVLLVVLVVVLVCVVVVLVVLLVLLVVCVVVVNLVSSLVSCVVVLDLVNLVVVVVVCPDPVNVVVDDPVSCVSNVVSVVSNVVVVDDPVVVVVVSVVSVVSSLVSLVVQCPDDDDSVVVSVVVNVVSVVVVPPDPDD